Protein AF-A0A832ZNC6-F1 (afdb_monomer)

Sequence (121 aa):
MIDISGIRELWIKGHYRALIMPTKEDNTVIVSLDIFSQKWKFKIEDETRINDIKLVYARFKPEEIGLNNTVNSIERVEIVGAIGSNFTQTISARIWIKVLKSEVLEEDLKLIHEKLMKLIS

Secondary structure (DSSP, 8-state):
--EETTEEEEEETTTEEEEEEE-SSTTEEEEEEEEEES---SPP-EEEEETTEEEEEEEE-GGGGT-TT-SSEEEEEEEEEEE-SS-EEEEEEEEEEE-S-GGGHHHHHHHHHHHHHHHH-

Solvent-accessible surface area (backbone atoms only — not comparable to full-atom values): 6714 Å² total; per-residue (Å²): 117,59,76,62,95,68,31,36,47,46,74,46,98,84,79,36,46,33,42,37,34,69,50,102,52,88,61,26,30,41,30,46,31,55,40,82,28,89,45,69,89,72,68,74,76,46,75,48,74,58,90,78,35,34,40,33,32,31,78,42,54,33,68,84,72,69,50,71,84,46,85,42,47,58,74,38,37,35,42,35,29,42,37,44,96,91,47,40,23,27,55,30,35,42,36,36,33,37,59,75,50,80,91,50,46,67,61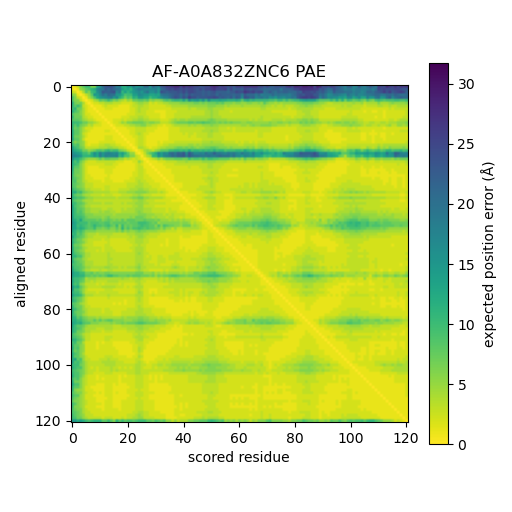,40,50,53,52,50,49,56,48,48,50,62,66,54,100

Foldseek 3Di:
DDADPNWDWDDAPNPKIWTWAADPDQQKTKIKTWAKDQADDADFPDWDDDPQKIKTKDKDACVVLVLCPAPWDWGIKIWIWIDGPPTTMTTIMIIITRPPDPVCVNVSSNVVNVSVNVVRD

Structure (mmCIF, N/CA/C/O backbone):
data_AF-A0A832ZNC6-F1
#
_entry.id   AF-A0A832ZNC6-F1
#
loop_
_atom_site.group_PDB
_atom_site.id
_atom_site.type_symbol
_atom_site.label_atom_id
_atom_site.label_alt_id
_atom_site.label_comp_id
_atom_site.label_asym_id
_atom_site.label_entity_id
_atom_site.label_seq_id
_atom_site.pdbx_PDB_ins_code
_atom_site.Cartn_x
_atom_site.Cartn_y
_atom_site.Cartn_z
_atom_site.occupancy
_atom_site.B_iso_or_equiv
_atom_site.auth_seq_id
_atom_site.auth_comp_id
_atom_site.auth_asym_id
_atom_site.auth_atom_id
_atom_site.pdbx_PDB_model_num
ATOM 1 N N . MET A 1 1 ? -11.641 17.109 3.163 1.00 53.06 1 MET A N 1
ATOM 2 C CA . MET A 1 1 ? -12.215 15.790 2.843 1.00 53.06 1 MET A CA 1
ATOM 3 C C . MET A 1 1 ? -13.344 16.029 1.861 1.00 53.06 1 MET A C 1
ATOM 5 O O . MET A 1 1 ? -14.259 16.769 2.198 1.00 53.06 1 MET A O 1
ATOM 9 N N . ILE A 1 2 ? -13.220 15.528 0.636 1.00 47.00 2 ILE A N 1
ATOM 10 C CA . ILE A 1 2 ? -14.303 15.559 -0.354 1.00 47.00 2 ILE A CA 1
ATOM 11 C C . ILE A 1 2 ? -14.993 14.197 -0.262 1.00 47.00 2 ILE A C 1
ATOM 13 O O . ILE A 1 2 ? -14.298 13.181 -0.233 1.00 47.00 2 ILE A O 1
ATOM 17 N N . ASP A 1 3 ? -16.319 14.198 -0.134 1.00 50.84 3 ASP A N 1
ATOM 18 C CA . ASP A 1 3 ? -17.153 12.998 -0.047 1.00 50.84 3 ASP A CA 1
ATOM 19 C C . ASP A 1 3 ? -17.975 12.883 -1.334 1.00 50.84 3 ASP A C 1
ATOM 21 O O . ASP A 1 3 ? -18.809 13.741 -1.632 1.00 50.84 3 ASP A O 1
ATOM 25 N N . ILE A 1 4 ? -17.690 11.854 -2.128 1.00 54.06 4 ILE A N 1
ATOM 26 C CA . ILE A 1 4 ? -18.483 11.493 -3.304 1.00 54.06 4 ILE A CA 1
ATOM 27 C C . ILE A 1 4 ? -18.897 10.041 -3.104 1.00 54.06 4 ILE A C 1
ATOM 29 O O . ILE A 1 4 ? -18.070 9.132 -3.186 1.00 54.06 4 ILE A O 1
ATOM 33 N N . SER A 1 5 ? -20.180 9.816 -2.827 1.00 62.69 5 SER A N 1
ATOM 34 C CA . SER A 1 5 ? -20.739 8.474 -2.611 1.00 62.69 5 SER A CA 1
ATOM 35 C C . SER A 1 5 ? -20.056 7.683 -1.478 1.00 62.69 5 SER A C 1
ATOM 37 O O . SER A 1 5 ? -19.918 6.464 -1.577 1.00 62.69 5 SER A O 1
ATOM 39 N N . GLY A 1 6 ? -19.601 8.352 -0.414 1.00 77.88 6 GLY A N 1
ATOM 40 C CA . GLY A 1 6 ? -18.909 7.736 0.722 1.00 77.88 6 GLY A CA 1
ATOM 41 C C . GLY A 1 6 ? -17.409 7.517 0.507 1.00 77.88 6 GLY A C 1
ATOM 42 O O . GLY A 1 6 ? -16.720 7.101 1.441 1.00 77.88 6 GLY A O 1
ATOM 43 N N . ILE A 1 7 ? -16.879 7.798 -0.692 1.00 88.25 7 ILE A N 1
ATOM 44 C CA . ILE A 1 7 ? -15.437 7.786 -0.952 1.00 88.25 7 ILE A CA 1
ATOM 45 C C . ILE A 1 7 ? -14.842 9.061 -0.369 1.00 88.25 7 ILE A C 1
ATOM 47 O O . ILE A 1 7 ? -15.236 10.164 -0.746 1.00 88.25 7 ILE A O 1
ATOM 51 N N . ARG A 1 8 ? -13.865 8.899 0.525 1.00 91.75 8 ARG A N 1
ATOM 52 C CA . ARG A 1 8 ? -13.173 10.009 1.184 1.00 91.75 8 ARG A CA 1
ATOM 53 C C . ARG A 1 8 ? -11.753 10.137 0.659 1.00 91.75 8 ARG A C 1
ATOM 55 O O . ARG A 1 8 ? -11.038 9.147 0.532 1.00 91.75 8 ARG A O 1
ATOM 62 N N . GLU A 1 9 ? -11.333 11.369 0.416 1.00 94.31 9 GLU A N 1
ATOM 63 C CA . GLU A 1 9 ? -9.962 11.694 0.028 1.00 94.31 9 GLU A CA 1
ATOM 64 C C . GLU A 1 9 ? -9.194 12.350 1.182 1.00 94.31 9 GLU A C 1
ATOM 66 O O . GLU A 1 9 ? -9.664 13.322 1.790 1.00 94.31 9 GLU A O 1
ATOM 71 N N . LEU A 1 10 ? -7.995 11.825 1.448 1.00 95.25 10 LEU A N 1
ATOM 72 C CA . LEU A 1 10 ? -7.025 12.345 2.407 1.00 95.25 10 LEU A CA 1
ATOM 73 C C . LEU A 1 10 ? -5.719 12.702 1.688 1.00 95.25 10 LEU A C 1
ATOM 75 O O . LEU A 1 10 ? -5.157 11.878 0.968 1.00 95.25 10 LEU A O 1
ATOM 79 N N . TRP A 1 11 ? -5.202 13.902 1.948 1.00 96.94 11 TRP A N 1
ATOM 80 C CA . TRP A 1 11 ? -3.887 14.340 1.479 1.00 96.94 11 TRP A CA 1
ATOM 81 C C . TRP A 1 11 ? -2.839 14.179 2.582 1.00 96.94 11 TRP A C 1
ATOM 83 O O . TRP A 1 11 ? -3.010 14.658 3.702 1.00 96.94 11 TRP A O 1
ATOM 93 N N . ILE A 1 12 ? -1.722 13.539 2.251 1.00 96.38 12 ILE A N 1
ATOM 94 C CA . ILE A 1 12 ? -0.595 13.267 3.142 1.00 96.38 12 ILE A CA 1
ATOM 95 C C . ILE A 1 12 ? 0.620 14.048 2.629 1.00 96.38 12 ILE A C 1
ATOM 97 O O . ILE A 1 12 ? 0.983 13.980 1.453 1.00 96.38 12 ILE A O 1
ATOM 101 N N . LYS A 1 13 ? 1.243 14.840 3.514 1.00 92.38 13 LYS A N 1
ATOM 102 C CA . LYS A 1 13 ? 2.395 15.718 3.203 1.00 92.38 13 LYS A CA 1
ATOM 103 C C . LYS A 1 13 ? 2.150 16.700 2.038 1.00 92.38 13 LYS A C 1
ATOM 105 O O . LYS A 1 13 ? 3.098 17.207 1.446 1.00 92.38 13 LYS A O 1
ATOM 110 N N . GLY A 1 14 ? 0.886 16.964 1.703 1.00 91.06 14 GLY A N 1
ATOM 111 C CA . GLY A 1 14 ? 0.477 17.892 0.645 1.00 91.06 14 GLY A CA 1
ATOM 112 C C . GLY A 1 14 ? 0.615 17.378 -0.792 1.00 91.06 14 GLY A C 1
ATOM 113 O O . GLY A 1 14 ? 0.323 18.141 -1.704 1.00 91.06 14 GLY A O 1
ATOM 114 N N . HIS A 1 15 ? 1.052 16.132 -1.019 1.00 93.25 15 HIS A N 1
ATOM 115 C CA . HIS A 1 15 ? 1.246 15.603 -2.382 1.00 93.25 15 HIS A CA 1
ATOM 116 C C . HIS A 1 15 ? 1.030 14.092 -2.549 1.00 93.25 15 HIS A C 1
ATOM 118 O O . HIS A 1 15 ? 0.962 13.631 -3.684 1.00 93.25 15 HIS A O 1
ATOM 124 N N . TYR A 1 16 ? 0.894 13.324 -1.466 1.00 96.75 16 TYR A N 1
ATOM 125 C CA . TYR A 1 16 ? 0.427 11.938 -1.541 1.00 96.75 16 TYR A CA 1
ATOM 126 C C . TYR A 1 16 ? -1.059 11.891 -1.229 1.00 96.75 16 TYR A C 1
ATOM 128 O O . TYR A 1 16 ? -1.526 12.613 -0.346 1.00 96.75 16 TYR A O 1
ATOM 136 N N . ARG A 1 17 ? -1.799 11.022 -1.909 1.00 97.25 17 ARG A N 1
ATOM 137 C CA . ARG A 1 17 ? -3.233 10.864 -1.695 1.00 97.25 17 ARG A CA 1
ATOM 138 C C . ARG A 1 17 ? -3.561 9.477 -1.160 1.00 97.25 17 ARG A C 1
ATOM 140 O O . ARG A 1 17 ? -2.984 8.478 -1.579 1.00 97.25 17 ARG A O 1
ATOM 147 N N . ALA A 1 18 ? -4.541 9.417 -0.267 1.00 97.75 18 ALA A N 1
ATOM 148 C CA . ALA A 1 18 ? -5.240 8.195 0.092 1.00 97.75 18 ALA A CA 1
ATOM 149 C C . ALA A 1 18 ? -6.716 8.331 -0.298 1.00 97.75 18 ALA A C 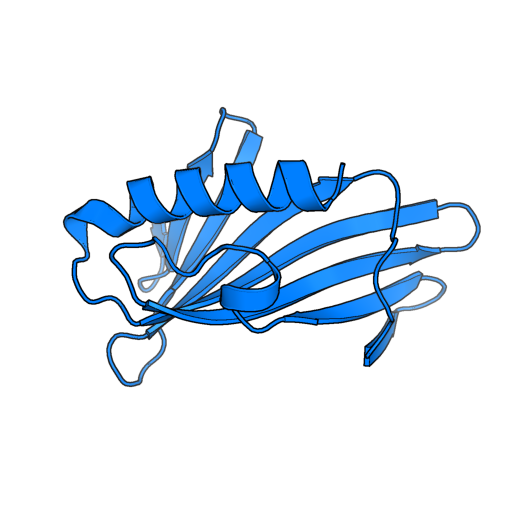1
ATOM 151 O O . ALA A 1 18 ? -7.405 9.246 0.160 1.00 97.75 18 ALA A O 1
ATOM 152 N N . LEU A 1 19 ? -7.200 7.421 -1.141 1.00 97.12 19 LEU A N 1
ATOM 153 C CA . LEU A 1 19 ? -8.622 7.263 -1.437 1.00 97.12 19 LEU A CA 1
ATOM 154 C C . LEU A 1 19 ? -9.180 6.158 -0.549 1.00 97.12 19 LEU A C 1
ATOM 156 O O . LEU A 1 19 ? -8.776 5.004 -0.673 1.00 97.12 19 LEU A O 1
ATOM 160 N N . ILE A 1 20 ? -10.100 6.517 0.337 1.00 96.38 20 ILE A N 1
ATOM 161 C CA . ILE A 1 20 ? -10.731 5.629 1.309 1.00 96.38 20 ILE A CA 1
ATOM 162 C C . ILE A 1 20 ? -12.103 5.254 0.762 1.00 96.38 20 ILE A C 1
ATOM 164 O O . ILE A 1 20 ? -13.012 6.082 0.723 1.00 96.38 20 ILE A O 1
ATOM 168 N N . MET A 1 21 ? -12.244 4.006 0.333 1.00 94.81 21 MET A N 1
ATOM 169 C CA . MET A 1 21 ? -13.451 3.492 -0.303 1.00 94.81 21 MET A CA 1
ATOM 170 C C . MET A 1 21 ? -14.150 2.529 0.662 1.00 94.81 21 MET A C 1
ATOM 172 O O . MET A 1 21 ? -13.589 1.472 0.966 1.00 94.81 21 MET A O 1
ATOM 176 N N . PRO A 1 22 ? -15.345 2.861 1.174 1.00 91.25 22 PRO A N 1
ATOM 177 C CA . PRO A 1 22 ? -16.101 1.942 2.008 1.00 91.25 22 PRO A CA 1
ATOM 178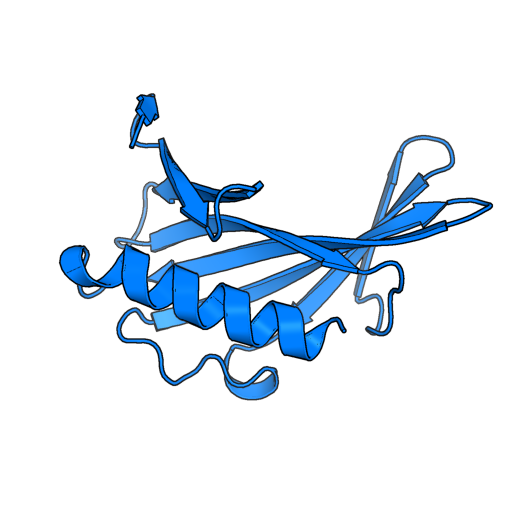 C C . PRO A 1 22 ? -16.544 0.734 1.186 1.00 91.25 22 PRO A C 1
ATOM 180 O O . PRO A 1 22 ? -16.983 0.863 0.042 1.00 91.25 22 PRO A O 1
ATOM 183 N N . THR A 1 23 ? -16.430 -0.449 1.777 1.00 88.50 23 THR A N 1
ATOM 184 C CA . THR A 1 23 ? -17.040 -1.659 1.224 1.00 88.50 23 THR A CA 1
ATOM 185 C C . THR A 1 23 ? -18.443 -1.832 1.803 1.00 88.50 23 THR A C 1
ATOM 187 O O . THR A 1 23 ? -18.787 -1.235 2.822 1.00 88.50 23 THR A O 1
ATOM 190 N N . LYS A 1 24 ? -19.289 -2.619 1.131 1.00 79.06 24 LYS A N 1
ATOM 191 C CA . LYS A 1 24 ? -20.662 -2.879 1.597 1.00 79.06 24 LYS A CA 1
ATOM 192 C C . LYS A 1 24 ? -20.718 -3.814 2.814 1.00 79.06 24 LYS A C 1
ATOM 194 O O . LYS A 1 24 ? -21.795 -3.988 3.374 1.00 79.06 24 LYS A O 1
ATOM 199 N N . GLU A 1 25 ? -19.591 -4.403 3.206 1.00 65.44 25 GLU A N 1
ATOM 200 C CA . GLU A 1 25 ? -19.497 -5.453 4.220 1.00 65.44 25 GLU A CA 1
ATOM 201 C C . GLU A 1 25 ? -18.597 -5.007 5.392 1.00 65.44 25 GLU A C 1
ATOM 203 O O . GLU A 1 25 ? -17.608 -4.293 5.218 1.00 65.44 25 GLU A O 1
ATOM 208 N N . ASP A 1 26 ? -18.971 -5.417 6.607 1.00 69.44 26 ASP A N 1
ATOM 209 C CA . ASP A 1 26 ? -18.103 -5.558 7.789 1.00 69.44 26 ASP A CA 1
ATOM 210 C C . ASP A 1 26 ? -17.250 -4.363 8.245 1.00 69.44 26 ASP A C 1
ATOM 212 O O . ASP A 1 26 ? -16.201 -4.536 8.870 1.00 69.44 26 ASP A O 1
ATOM 216 N N . ASN A 1 27 ? -17.728 -3.134 8.022 1.00 88.06 27 ASN A N 1
ATOM 217 C CA . ASN A 1 27 ? -17.017 -1.906 8.408 1.00 88.06 27 ASN A CA 1
ATOM 218 C C . ASN A 1 27 ? -15.584 -1.854 7.837 1.00 88.06 27 ASN A C 1
ATOM 220 O O . ASN A 1 27 ? -14.682 -1.245 8.420 1.00 88.06 27 ASN A O 1
ATOM 224 N N . THR A 1 28 ? -15.375 -2.518 6.698 1.00 93.12 28 THR A N 1
ATOM 225 C CA . THR A 1 28 ? -14.091 -2.577 6.013 1.00 93.12 28 THR A CA 1
ATOM 226 C C . THR A 1 28 ? -14.017 -1.475 4.970 1.00 93.12 28 THR A C 1
ATOM 228 O O . THR A 1 28 ? -14.950 -1.238 4.194 1.00 93.12 28 THR A O 1
ATOM 231 N N . VAL A 1 29 ? -12.873 -0.803 4.926 1.00 95.06 29 VAL A N 1
ATOM 232 C CA . VAL A 1 29 ? -12.526 0.147 3.873 1.00 95.06 29 VAL A CA 1
ATOM 233 C C . VAL A 1 29 ? -11.359 -0.396 3.062 1.00 95.06 29 VAL A C 1
ATOM 235 O O . VAL A 1 29 ? -10.435 -1.012 3.595 1.00 95.06 29 VAL A O 1
ATOM 238 N N . ILE A 1 30 ? -11.389 -0.136 1.760 1.00 96.56 30 ILE A N 1
ATOM 239 C CA . ILE A 1 30 ? -10.243 -0.328 0.879 1.00 96.56 30 ILE A CA 1
ATOM 240 C C . ILE A 1 30 ? -9.602 1.034 0.682 1.00 96.56 30 ILE A C 1
ATOM 242 O O . ILE A 1 30 ? -10.253 1.983 0.244 1.00 96.56 30 ILE A O 1
ATOM 246 N N . VAL A 1 31 ? -8.316 1.125 0.984 1.00 97.81 31 VAL A N 1
ATOM 247 C CA . VAL A 1 31 ? -7.542 2.346 0.808 1.00 97.81 31 VAL A CA 1
ATOM 248 C C . VAL A 1 31 ? -6.595 2.179 -0.363 1.00 97.81 31 VAL A C 1
ATOM 250 O O . VAL A 1 31 ? -5.767 1.273 -0.366 1.00 97.81 31 VAL A O 1
ATOM 253 N N . SER A 1 32 ? -6.725 3.056 -1.358 1.00 98.06 32 SER A N 1
ATOM 254 C CA . SER A 1 32 ? -5.724 3.240 -2.409 1.00 98.06 32 SER A CA 1
ATOM 255 C C . SER A 1 32 ? -4.807 4.375 -1.980 1.00 98.06 32 SER A C 1
ATOM 257 O O . SER A 1 32 ? -5.227 5.530 -1.973 1.00 98.06 32 SER A O 1
ATOM 259 N N . LEU A 1 33 ? -3.588 4.036 -1.579 1.00 98.44 33 LEU A N 1
ATOM 260 C CA . LEU A 1 33 ? -2.605 4.963 -1.039 1.00 98.44 33 LEU A CA 1
ATOM 261 C C . LEU A 1 33 ? -1.471 5.169 -2.042 1.00 98.44 33 LEU A C 1
ATOM 263 O O . LEU A 1 33 ? -0.869 4.203 -2.517 1.00 98.44 33 LEU A O 1
ATOM 267 N N . ASP A 1 34 ? -1.163 6.421 -2.342 1.00 98.19 34 ASP A N 1
ATOM 268 C CA . ASP A 1 34 ? -0.010 6.772 -3.158 1.00 98.19 34 ASP A CA 1
ATOM 269 C C . ASP A 1 34 ? 1.271 6.520 -2.358 1.00 98.19 34 ASP A C 1
ATOM 271 O O . ASP A 1 34 ? 1.457 7.057 -1.264 1.00 98.19 34 ASP A O 1
ATOM 275 N N . ILE A 1 35 ? 2.162 5.707 -2.920 1.00 97.19 35 ILE A N 1
ATOM 276 C CA . ILE A 1 35 ? 3.525 5.493 -2.432 1.00 97.19 35 ILE A CA 1
ATOM 277 C C . ILE A 1 35 ? 4.430 5.407 -3.656 1.00 97.19 35 ILE A C 1
ATOM 279 O O . ILE A 1 35 ? 4.100 4.717 -4.615 1.00 97.19 35 ILE A O 1
ATOM 283 N N . PHE A 1 36 ? 5.555 6.116 -3.664 1.00 97.38 36 PHE A N 1
ATOM 284 C CA . PHE A 1 36 ? 6.377 6.214 -4.870 1.00 97.38 36 PHE A CA 1
ATOM 285 C C . PHE A 1 36 ? 7.842 5.871 -4.620 1.00 97.38 36 PHE A C 1
ATOM 287 O O . PHE A 1 36 ? 8.469 6.386 -3.696 1.00 97.38 36 PHE A O 1
ATOM 294 N N . SER A 1 37 ? 8.398 5.024 -5.487 1.00 97.44 37 SER A N 1
ATOM 295 C CA . SER A 1 37 ? 9.830 4.733 -5.561 1.00 97.44 37 SER A CA 1
ATOM 296 C C . SER A 1 37 ? 10.226 4.414 -6.999 1.00 97.44 37 SER A C 1
ATOM 298 O O . SER A 1 37 ? 9.491 3.746 -7.726 1.00 97.44 37 SER A O 1
ATOM 300 N N . GLN A 1 38 ? 11.427 4.833 -7.406 1.00 97.12 38 GLN A N 1
ATOM 301 C CA . GLN A 1 38 ? 11.988 4.554 -8.736 1.00 97.12 38 GLN A CA 1
ATOM 302 C C . GLN A 1 38 ? 12.526 3.119 -8.885 1.00 97.12 38 GLN A C 1
ATOM 304 O O . GLN A 1 38 ? 13.343 2.849 -9.765 1.00 97.12 38 GLN A O 1
ATOM 309 N N . LYS A 1 39 ? 12.137 2.216 -7.979 1.00 96.00 39 LYS A N 1
ATOM 310 C CA . LYS A 1 39 ? 12.569 0.820 -7.952 1.00 96.00 39 LYS A CA 1
ATOM 311 C C . LYS A 1 39 ? 11.399 -0.088 -7.582 1.00 96.00 39 LYS A C 1
ATOM 313 O O . LYS A 1 39 ? 10.491 0.299 -6.845 1.00 96.00 39 LYS A O 1
ATOM 318 N N . TRP A 1 40 ? 11.479 -1.328 -8.047 1.00 97.69 40 TRP A N 1
ATOM 319 C CA . TRP A 1 40 ? 10.674 -2.457 -7.591 1.00 97.69 40 TRP A CA 1
ATOM 320 C C . TRP A 1 40 ? 11.633 -3.518 -7.060 1.00 97.69 40 TRP A C 1
ATOM 322 O O . TRP A 1 40 ? 12.535 -3.946 -7.778 1.00 97.69 40 TRP A O 1
ATOM 332 N N . LYS A 1 41 ? 11.465 -3.915 -5.798 1.00 96.12 41 LYS A N 1
ATOM 333 C CA . LYS A 1 41 ? 12.355 -4.877 -5.121 1.00 96.12 41 LYS A CA 1
ATOM 334 C C . LYS A 1 41 ? 11.631 -6.092 -4.546 1.00 96.12 41 LYS A C 1
ATOM 336 O O . LYS A 1 41 ? 12.246 -6.911 -3.873 1.00 96.12 41 LYS A O 1
ATOM 341 N N . PHE A 1 42 ? 10.329 -6.194 -4.788 1.00 97.12 42 PHE A N 1
ATOM 342 C CA . PHE A 1 42 ? 9.497 -7.258 -4.243 1.00 97.12 42 PHE A CA 1
ATOM 343 C C . PHE A 1 42 ? 9.388 -8.425 -5.220 1.00 97.12 42 PHE A C 1
ATOM 345 O O . PHE A 1 42 ? 9.525 -8.267 -6.436 1.00 97.12 42 PHE A O 1
ATOM 352 N N . LYS A 1 43 ? 9.106 -9.614 -4.688 1.00 96.38 43 LYS A N 1
ATOM 353 C CA . LYS A 1 43 ? 8.732 -10.756 -5.518 1.00 96.38 43 LYS A CA 1
ATOM 354 C C . LYS A 1 43 ? 7.403 -10.442 -6.211 1.00 96.38 43 LYS A C 1
ATOM 356 O O . LYS A 1 43 ? 6.461 -10.013 -5.556 1.00 96.38 43 LYS A O 1
ATOM 361 N N . ILE A 1 44 ? 7.344 -10.649 -7.523 1.00 97.69 44 ILE A N 1
ATOM 362 C CA . ILE A 1 44 ? 6.105 -10.505 -8.294 1.00 97.69 44 ILE A CA 1
ATOM 363 C C . ILE A 1 44 ? 5.244 -11.740 -8.018 1.00 97.69 44 ILE A C 1
ATOM 365 O O . ILE A 1 44 ? 5.680 -12.865 -8.267 1.00 97.69 44 ILE A O 1
ATOM 369 N N . GLU A 1 45 ? 4.050 -11.530 -7.478 1.00 97.69 45 GLU A N 1
ATOM 370 C CA . GLU A 1 45 ? 3.060 -12.586 -7.235 1.00 97.69 45 GLU A CA 1
ATOM 371 C C . GLU A 1 45 ? 1.969 -12.634 -8.296 1.00 97.69 45 GLU A C 1
ATOM 373 O O . GLU A 1 45 ? 1.381 -13.687 -8.525 1.00 97.69 45 GLU A O 1
ATOM 378 N N . ASP A 1 46 ? 1.686 -11.492 -8.910 1.00 97.31 46 ASP A N 1
ATOM 379 C CA . ASP A 1 46 ? 0.679 -11.352 -9.949 1.00 97.31 46 ASP A CA 1
ATOM 380 C C . ASP A 1 46 ? 1.100 -10.244 -10.913 1.00 97.31 46 ASP A C 1
ATOM 382 O O . ASP A 1 46 ? 1.872 -9.345 -10.551 1.00 97.31 46 ASP A O 1
ATOM 386 N N . GLU A 1 47 ? 0.587 -10.294 -12.136 1.00 96.62 47 GLU A N 1
ATOM 387 C CA . GLU A 1 47 ? 0.856 -9.279 -13.142 1.00 96.62 47 GLU A CA 1
ATOM 388 C C . GLU A 1 47 ? -0.296 -9.099 -14.127 1.00 96.62 47 GLU A C 1
ATOM 390 O O . GLU A 1 47 ? -1.021 -10.022 -14.482 1.00 96.62 47 GLU A O 1
ATOM 395 N N . THR A 1 48 ? -0.448 -7.874 -14.612 1.00 96.25 48 THR A N 1
ATOM 396 C CA . THR A 1 48 ? -1.362 -7.542 -15.702 1.00 96.25 48 THR A CA 1
ATOM 397 C C . THR A 1 48 ? -0.635 -6.660 -16.695 1.00 96.25 48 THR A C 1
ATOM 399 O O . THR A 1 48 ? 0.140 -5.781 -16.319 1.00 96.25 48 THR A O 1
ATOM 402 N N . ARG A 1 49 ? -0.869 -6.892 -17.985 1.00 94.50 49 ARG A N 1
ATOM 403 C CA . ARG A 1 49 ? -0.217 -6.137 -19.051 1.00 94.50 49 ARG A CA 1
ATOM 404 C C . ARG A 1 49 ? -1.192 -5.166 -19.694 1.00 94.50 49 ARG A C 1
ATOM 406 O O . ARG A 1 49 ? -2.282 -5.559 -20.095 1.00 94.50 49 ARG A O 1
ATOM 413 N N . ILE A 1 50 ? -0.766 -3.917 -19.818 1.00 89.88 50 ILE A N 1
ATOM 414 C CA . ILE A 1 50 ? -1.471 -2.872 -20.554 1.00 89.88 50 ILE A CA 1
ATOM 415 C C . ILE A 1 50 ? -0.465 -2.326 -21.564 1.00 89.88 50 ILE A C 1
ATOM 417 O O . ILE A 1 50 ? 0.471 -1.621 -21.193 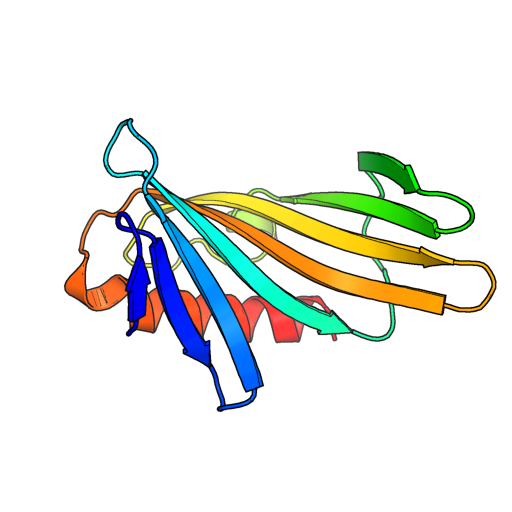1.00 89.88 50 ILE A O 1
ATOM 421 N N . ASN A 1 51 ? -0.634 -2.695 -22.835 1.00 91.75 51 ASN A N 1
ATOM 422 C CA . ASN A 1 51 ? 0.330 -2.413 -23.902 1.00 91.75 51 ASN A CA 1
ATOM 423 C C . ASN A 1 51 ? 1.740 -2.946 -23.561 1.00 91.75 51 ASN A C 1
ATOM 425 O O . ASN A 1 51 ? 1.930 -4.147 -23.358 1.00 91.75 51 ASN A O 1
ATOM 429 N N . ASP A 1 52 ? 2.733 -2.061 -23.504 1.00 93.19 52 ASP A N 1
ATOM 430 C CA . ASP A 1 52 ? 4.130 -2.341 -23.186 1.00 93.19 52 ASP A CA 1
ATOM 431 C C . ASP A 1 52 ? 4.448 -2.256 -21.683 1.00 93.19 52 ASP A C 1
ATOM 433 O O . ASP A 1 52 ? 5.554 -2.613 -21.273 1.00 93.19 52 ASP A O 1
ATOM 437 N N . ILE A 1 53 ? 3.478 -1.862 -20.851 1.00 96.31 53 ILE A N 1
ATOM 438 C CA . ILE A 1 53 ? 3.643 -1.714 -19.404 1.00 96.31 53 ILE A CA 1
ATOM 439 C C . ILE A 1 53 ? 3.078 -2.940 -18.685 1.00 96.31 53 ILE A C 1
ATOM 441 O O . ILE A 1 53 ? 1.951 -3.383 -18.927 1.00 96.31 53 ILE A O 1
ATOM 445 N N . LYS A 1 54 ? 3.865 -3.484 -17.759 1.00 97.25 54 LYS A N 1
ATOM 446 C CA . LYS A 1 54 ? 3.451 -4.527 -16.824 1.00 97.25 54 LYS A CA 1
ATOM 447 C C . LYS A 1 54 ? 3.133 -3.897 -15.469 1.00 97.25 54 LYS A C 1
ATOM 449 O O . LYS A 1 54 ? 4.024 -3.357 -14.816 1.00 97.25 54 LYS A O 1
ATOM 454 N N . LEU A 1 55 ? 1.881 -3.994 -15.040 1.00 97.50 55 LEU A N 1
ATOM 455 C CA . LEU A 1 55 ? 1.502 -3.780 -13.648 1.00 97.50 55 LEU A CA 1
ATOM 456 C C . LEU A 1 55 ? 1.832 -5.046 -12.864 1.00 97.50 55 LEU A C 1
ATOM 458 O O . LEU A 1 55 ? 1.429 -6.136 -13.264 1.00 97.50 55 LEU A O 1
ATOM 462 N N . VAL A 1 56 ? 2.585 -4.899 -11.780 1.00 98.06 56 VAL A N 1
ATOM 463 C CA . VAL A 1 56 ? 3.034 -6.006 -10.928 1.00 98.06 56 VAL A CA 1
ATOM 464 C C . VAL A 1 56 ? 2.516 -5.829 -9.513 1.00 98.06 56 VAL A C 1
ATOM 466 O O . VAL A 1 56 ? 2.373 -4.702 -9.036 1.00 98.06 56 VAL A O 1
ATOM 469 N N . TYR A 1 57 ? 2.264 -6.946 -8.840 1.00 98.38 57 TYR A N 1
ATOM 470 C CA . TYR A 1 57 ? 1.671 -6.960 -7.510 1.00 98.38 57 TYR A CA 1
ATOM 471 C C . TYR A 1 57 ? 2.503 -7.829 -6.568 1.00 98.38 57 TYR A C 1
ATOM 473 O O . TYR A 1 57 ? 2.953 -8.915 -6.942 1.00 98.38 57 TYR A O 1
ATOM 481 N N . ALA A 1 58 ? 2.686 -7.351 -5.341 1.00 98.19 58 ALA A N 1
ATOM 482 C CA . ALA A 1 58 ? 3.258 -8.106 -4.230 1.00 98.19 58 ALA A CA 1
ATOM 483 C C . ALA A 1 58 ? 2.310 -8.011 -3.034 1.00 98.19 58 ALA A C 1
ATOM 485 O O . ALA A 1 58 ? 1.849 -6.912 -2.708 1.00 98.19 58 ALA A O 1
ATOM 486 N N . ARG A 1 59 ? 1.987 -9.140 -2.399 1.00 98.00 59 ARG A N 1
ATOM 487 C CA . ARG A 1 59 ? 1.002 -9.200 -1.318 1.00 98.00 59 ARG A CA 1
ATOM 488 C C . ARG A 1 59 ? 1.722 -9.473 -0.012 1.00 98.00 59 ARG A C 1
ATOM 490 O O . ARG A 1 59 ? 2.655 -10.259 0.057 1.00 98.00 59 ARG A O 1
ATOM 497 N N . PHE A 1 60 ? 1.270 -8.796 1.031 1.00 97.12 60 PHE A N 1
ATOM 498 C CA . PHE A 1 60 ? 1.881 -8.881 2.344 1.00 97.12 60 PHE A CA 1
ATOM 499 C C . PHE A 1 60 ? 0.811 -9.053 3.400 1.00 97.12 60 PHE A C 1
ATOM 501 O O . PHE A 1 60 ? -0.251 -8.411 3.358 1.00 97.12 60 PHE A O 1
ATOM 508 N N . LYS A 1 61 ? 1.134 -9.874 4.393 1.00 96.06 61 LYS A N 1
ATOM 509 C CA . LYS A 1 61 ? 0.473 -9.788 5.686 1.00 96.06 61 LYS A CA 1
ATOM 510 C C . LYS A 1 61 ? 0.984 -8.547 6.427 1.00 96.06 61 LYS A C 1
ATOM 512 O O . LYS A 1 61 ? 2.160 -8.199 6.294 1.00 96.06 61 LYS A O 1
ATOM 517 N N . PRO A 1 62 ? 0.143 -7.868 7.223 1.00 95.56 62 PRO A N 1
ATOM 518 C CA . PRO A 1 62 ? 0.542 -6.653 7.933 1.00 95.56 62 PRO A CA 1
ATOM 519 C C . PRO A 1 62 ? 1.812 -6.827 8.774 1.00 95.56 62 PRO A C 1
ATOM 521 O O . PRO A 1 62 ? 2.662 -5.940 8.798 1.00 95.56 62 PRO A O 1
ATOM 524 N N . GLU A 1 63 ? 1.968 -7.964 9.447 1.00 95.31 63 GLU A N 1
ATOM 525 C CA . GLU A 1 63 ? 3.117 -8.277 10.297 1.00 95.31 63 GLU A CA 1
ATOM 526 C C . GLU A 1 63 ? 4.443 -8.381 9.528 1.00 95.31 63 GLU A C 1
ATOM 528 O O . GLU A 1 63 ? 5.478 -7.987 10.061 1.00 95.31 63 GLU A O 1
ATOM 533 N N . GLU A 1 64 ? 4.423 -8.820 8.265 1.00 95.06 64 GLU A N 1
ATOM 534 C CA . GLU A 1 64 ? 5.624 -8.982 7.425 1.00 95.06 64 GLU A CA 1
ATOM 535 C C . GLU A 1 64 ? 6.265 -7.637 7.071 1.00 95.06 64 GLU A C 1
ATOM 537 O O . GLU A 1 64 ? 7.471 -7.544 6.846 1.00 95.06 64 GLU A O 1
ATOM 542 N N . ILE A 1 65 ? 5.449 -6.583 7.049 1.00 94.75 65 ILE A N 1
ATOM 543 C CA . ILE A 1 65 ? 5.845 -5.212 6.713 1.00 94.75 65 ILE A CA 1
ATOM 544 C C . ILE A 1 65 ? 5.680 -4.251 7.898 1.00 94.75 65 ILE A C 1
ATOM 546 O O . ILE A 1 65 ? 5.715 -3.030 7.739 1.00 94.75 65 ILE A O 1
ATOM 550 N N . GLY A 1 6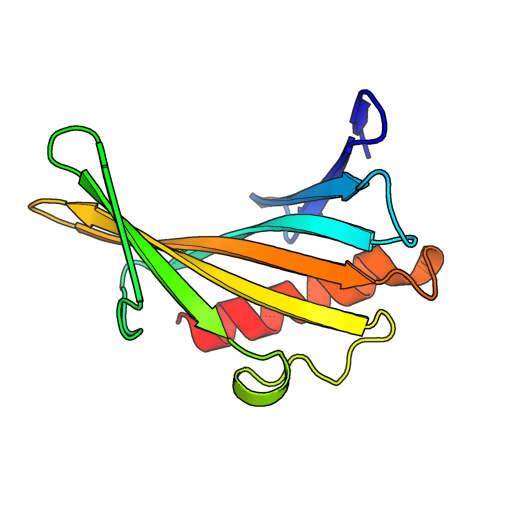6 ? 5.517 -4.803 9.105 1.00 93.88 66 GLY A N 1
ATOM 551 C CA . GLY A 1 66 ? 5.484 -4.056 10.357 1.00 93.88 66 GLY A CA 1
ATOM 552 C C . GLY A 1 66 ? 4.289 -3.113 10.505 1.00 93.88 66 GLY A C 1
ATOM 553 O O . GLY A 1 66 ? 4.436 -2.069 11.133 1.00 93.88 66 GLY A O 1
ATOM 554 N N . LEU A 1 67 ? 3.125 -3.432 9.939 1.00 95.38 67 LEU A N 1
ATOM 555 C CA . LEU A 1 67 ? 1.895 -2.629 10.014 1.00 95.38 67 LEU A CA 1
ATOM 556 C C . LEU A 1 67 ? 0.892 -3.104 11.088 1.00 95.38 67 LEU A C 1
ATOM 558 O O . LEU A 1 67 ? -0.224 -2.600 11.168 1.00 95.38 67 LEU A O 1
ATOM 562 N N . ASN A 1 68 ? 1.286 -4.027 11.961 1.00 91.25 68 ASN A N 1
ATOM 563 C CA . ASN A 1 68 ? 0.450 -4.604 13.022 1.00 91.25 68 ASN A CA 1
ATOM 564 C C . ASN A 1 68 ? 0.213 -3.697 14.253 1.00 91.25 68 ASN A C 1
ATOM 566 O O . ASN A 1 68 ? -0.368 -4.146 15.235 1.00 91.25 68 ASN A O 1
ATOM 570 N N . ASN A 1 69 ? 0.688 -2.450 14.240 1.00 88.38 69 ASN A N 1
ATOM 571 C CA . ASN A 1 69 ? 0.627 -1.519 15.376 1.00 88.38 69 ASN A CA 1
ATOM 572 C C . ASN A 1 69 ? -0.350 -0.347 15.159 1.00 88.38 69 ASN A C 1
ATOM 574 O O . ASN A 1 69 ? -0.210 0.695 15.800 1.00 88.38 69 ASN A O 1
ATOM 578 N N . THR A 1 70 ? -1.265 -0.491 14.208 1.00 93.56 70 THR A N 1
ATOM 579 C CA . THR A 1 70 ? -2.347 0.458 13.937 1.00 93.56 70 THR A CA 1
ATOM 580 C C . THR A 1 70 ? -3.534 0.171 14.850 1.00 93.56 70 THR A C 1
ATOM 582 O O . THR A 1 70 ? -3.687 -0.946 15.351 1.00 93.56 70 THR A O 1
ATOM 585 N N . VAL A 1 71 ? -4.357 1.186 15.121 1.00 94.25 71 VAL A N 1
ATOM 586 C CA . VAL A 1 71 ? -5.558 0.993 15.949 1.00 94.25 71 VAL A CA 1
ATOM 587 C C . VAL A 1 71 ? -6.622 0.241 15.159 1.00 94.25 71 VAL A C 1
ATOM 589 O O . VAL A 1 71 ? -7.259 -0.6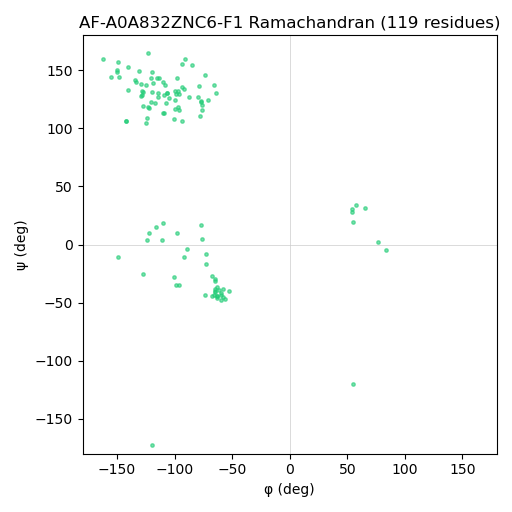72 15.683 1.00 94.25 71 VAL A O 1
ATOM 592 N N . ASN A 1 72 ? -6.817 0.621 13.899 1.00 95.81 72 ASN A N 1
ATOM 593 C CA . AS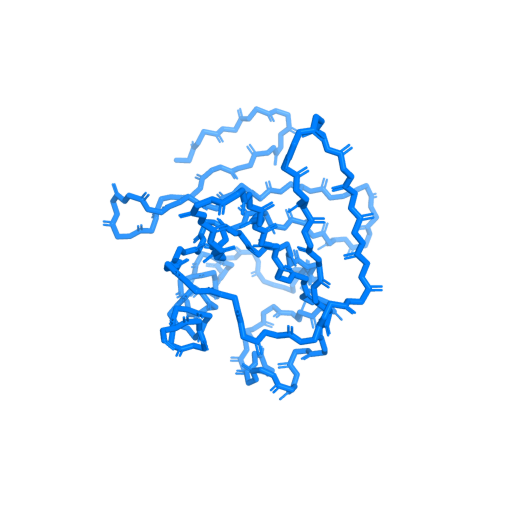N A 1 72 ? -7.663 -0.107 12.971 1.00 95.81 72 ASN A CA 1
ATOM 594 C C . ASN A 1 72 ? -6.921 -1.334 12.437 1.00 95.81 72 ASN A C 1
ATOM 596 O O . ASN A 1 72 ? -5.746 -1.264 12.090 1.00 95.81 72 ASN A O 1
ATOM 600 N N . SER A 1 73 ? -7.610 -2.471 12.363 1.00 95.25 73 SER A N 1
ATOM 601 C CA . SER A 1 73 ? -6.972 -3.724 11.965 1.00 95.25 73 SER A CA 1
ATOM 602 C C . SER A 1 73 ? -6.760 -3.743 10.455 1.00 95.25 73 SER A C 1
ATOM 604 O O . SER A 1 73 ? -7.706 -3.603 9.683 1.00 95.25 73 SER A O 1
ATOM 606 N N . ILE A 1 74 ? -5.513 -3.914 10.026 1.00 96.94 74 ILE A N 1
ATOM 607 C CA . ILE A 1 74 ? -5.185 -4.127 8.617 1.00 96.94 74 ILE A CA 1
ATOM 608 C C . ILE A 1 74 ? -5.286 -5.621 8.346 1.00 96.94 74 ILE A C 1
ATOM 610 O O . ILE A 1 74 ? -4.665 -6.417 9.041 1.00 96.94 74 ILE A O 1
ATOM 614 N N . GLU A 1 75 ? -6.049 -6.002 7.333 1.00 94.44 75 GLU A N 1
ATOM 615 C CA . GLU A 1 75 ? -6.260 -7.410 6.984 1.00 94.44 75 GLU A CA 1
ATOM 616 C C . GLU A 1 75 ? -5.313 -7.858 5.870 1.00 94.44 75 GLU A C 1
ATOM 618 O O . GLU A 1 75 ? -4.848 -8.996 5.842 1.00 94.44 75 GLU A O 1
ATOM 623 N N . ARG A 1 76 ? -5.011 -6.948 4.938 1.00 94.88 76 ARG A N 1
ATOM 624 C CA . ARG A 1 76 ? -4.201 -7.233 3.754 1.00 94.88 76 ARG A CA 1
ATOM 625 C C . ARG A 1 76 ? -3.544 -5.969 3.227 1.00 94.88 76 ARG A C 1
ATOM 627 O O . ARG A 1 76 ? -4.173 -4.910 3.199 1.00 94.88 76 ARG A O 1
ATOM 634 N N . VAL A 1 77 ? -2.318 -6.111 2.728 1.00 98.06 77 VAL A N 1
ATOM 635 C CA . VAL A 1 77 ? -1.631 -5.079 1.947 1.00 98.06 77 VAL A CA 1
ATOM 636 C C . VAL A 1 77 ? -1.194 -5.651 0.606 1.00 98.06 77 VAL A C 1
ATOM 638 O O . VAL A 1 77 ? -0.686 -6.765 0.520 1.00 98.06 77 VAL A O 1
ATOM 641 N N . GLU A 1 78 ? -1.389 -4.880 -0.453 1.00 98.38 78 GLU A N 1
ATOM 642 C CA . GLU A 1 78 ? -0.895 -5.177 -1.791 1.00 98.38 78 GLU A CA 1
ATOM 643 C C . GLU A 1 78 ? -0.117 -3.970 -2.307 1.00 98.38 78 GLU A C 1
ATOM 645 O O . GLU A 1 78 ? -0.661 -2.873 -2.412 1.00 98.38 78 GLU A O 1
ATOM 650 N N . ILE A 1 79 ? 1.165 -4.160 -2.603 1.00 98.38 79 ILE A N 1
ATOM 651 C CA . ILE A 1 79 ? 2.013 -3.137 -3.210 1.00 98.38 79 ILE A CA 1
ATOM 652 C C . ILE A 1 79 ? 1.943 -3.305 -4.721 1.00 98.38 79 ILE A C 1
ATOM 654 O O . ILE A 1 79 ? 2.052 -4.419 -5.233 1.00 98.38 79 ILE A O 1
ATOM 658 N N . VAL A 1 80 ? 1.760 -2.193 -5.424 1.00 98.31 80 VAL A N 1
ATOM 659 C CA . VAL A 1 80 ? 1.586 -2.143 -6.873 1.00 98.31 80 VAL A CA 1
ATOM 660 C C . VAL A 1 80 ? 2.771 -1.425 -7.496 1.00 98.31 80 VAL A C 1
ATOM 662 O O . VAL A 1 80 ? 3.156 -0.329 -7.074 1.00 98.31 80 VAL A O 1
ATOM 665 N N . GLY A 1 81 ? 3.346 -2.049 -8.516 1.00 98.06 81 GLY A N 1
ATOM 666 C CA . GLY A 1 81 ? 4.429 -1.497 -9.311 1.00 98.06 81 GLY A CA 1
ATOM 667 C C . GLY A 1 81 ? 4.081 -1.428 -10.787 1.00 98.06 81 GLY A C 1
ATOM 668 O O . GLY A 1 81 ? 3.138 -2.064 -11.255 1.00 98.06 81 GLY A O 1
ATOM 669 N N . ALA A 1 82 ? 4.877 -0.664 -11.522 1.00 97.75 82 ALA A N 1
ATOM 670 C CA . ALA A 1 82 ? 4.809 -0.563 -12.968 1.00 97.75 82 ALA A CA 1
ATOM 671 C C . ALA A 1 82 ? 6.207 -0.779 -13.557 1.00 97.75 82 ALA A C 1
ATOM 673 O O . ALA A 1 82 ? 7.176 -0.135 -13.147 1.00 97.75 82 ALA A O 1
ATOM 674 N N . ILE A 1 83 ? 6.304 -1.701 -14.513 1.00 97.75 83 ILE A N 1
ATOM 675 C CA . ILE A 1 83 ? 7.541 -2.063 -15.203 1.00 97.75 83 ILE A CA 1
ATOM 676 C C . ILE A 1 83 ? 7.334 -1.847 -16.700 1.00 97.75 83 ILE A C 1
ATOM 678 O O . ILE A 1 83 ? 6.484 -2.495 -17.312 1.00 97.75 83 ILE A O 1
ATOM 682 N N . GLY A 1 84 ? 8.111 -0.939 -17.277 1.00 96.12 84 GLY A N 1
ATOM 683 C CA . GLY A 1 84 ? 8.184 -0.689 -18.713 1.00 96.12 84 GLY A CA 1
ATOM 684 C C . GLY A 1 84 ? 9.593 -0.928 -19.248 1.00 96.12 84 GLY A C 1
ATOM 685 O O . GLY A 1 84 ? 10.482 -1.380 -18.530 1.00 96.12 84 GLY A O 1
ATOM 686 N N . SER A 1 85 ? 9.815 -0.591 -20.517 1.00 94.38 85 SER A N 1
ATOM 687 C CA . SER A 1 85 ? 11.118 -0.755 -21.182 1.00 94.38 85 SER A CA 1
ATOM 688 C C . SER A 1 85 ? 12.260 -0.013 -20.477 1.00 94.38 85 SER A C 1
ATOM 690 O O . SER A 1 85 ? 13.363 -0.542 -20.372 1.00 94.38 85 SER A O 1
ATOM 692 N N . ASN A 1 86 ? 11.977 1.184 -19.957 1.00 95.31 86 ASN A N 1
ATOM 693 C CA . ASN A 1 86 ? 12.980 2.097 -19.401 1.00 95.31 86 ASN A CA 1
ATOM 694 C C . ASN A 1 86 ? 12.717 2.482 -17.936 1.00 95.31 86 ASN A C 1
ATOM 696 O O . ASN A 1 86 ? 13.346 3.405 -17.420 1.00 95.31 86 ASN A O 1
ATOM 700 N N . PHE A 1 87 ? 11.766 1.830 -17.264 1.00 96.38 87 PHE A N 1
ATOM 701 C CA . PHE A 1 87 ? 11.441 2.147 -15.877 1.00 96.38 87 PHE A CA 1
ATOM 702 C C . PHE A 1 87 ? 10.929 0.931 -15.114 1.00 96.38 87 PHE A C 1
ATOM 704 O O . PHE A 1 87 ? 10.262 0.059 -15.665 1.00 96.38 87 PHE A O 1
ATOM 711 N N . THR A 1 88 ? 11.193 0.939 -13.813 1.00 97.38 88 THR A N 1
ATOM 712 C CA . THR A 1 88 ? 10.723 -0.064 -12.862 1.00 97.38 88 THR A CA 1
ATOM 713 C C . THR A 1 88 ? 10.385 0.673 -11.579 1.00 97.38 88 THR A C 1
ATOM 715 O O . THR A 1 88 ? 11.285 1.142 -10.892 1.00 97.38 88 THR A O 1
ATOM 718 N N . GLN A 1 89 ? 9.104 0.844 -11.274 1.00 98.00 89 GLN A N 1
ATOM 719 C CA . GLN A 1 89 ? 8.649 1.756 -10.225 1.00 98.00 89 GLN A CA 1
ATOM 720 C C . GLN A 1 89 ? 7.654 1.079 -9.287 1.00 98.00 89 GLN A C 1
ATOM 722 O O . GLN A 1 89 ? 6.884 0.219 -9.705 1.00 98.00 89 GLN A O 1
ATOM 727 N N . THR A 1 90 ? 7.646 1.509 -8.030 1.00 98.25 90 THR A N 1
ATOM 728 C CA . THR A 1 90 ? 6.549 1.264 -7.084 1.00 98.25 90 THR A CA 1
ATOM 729 C C . THR A 1 90 ? 5.659 2.502 -7.077 1.00 98.25 90 THR A C 1
ATOM 731 O O . THR A 1 90 ? 6.197 3.606 -7.002 1.00 98.25 90 THR A O 1
ATOM 734 N N . ILE A 1 91 ? 4.337 2.336 -7.191 1.00 97.12 91 ILE A N 1
ATOM 735 C CA . ILE A 1 91 ? 3.416 3.456 -7.474 1.00 97.12 91 ILE A CA 1
ATOM 736 C C . ILE A 1 91 ? 2.241 3.590 -6.500 1.00 97.12 91 ILE A C 1
ATOM 738 O O . ILE A 1 91 ? 1.685 4.678 -6.365 1.00 97.12 91 ILE A O 1
ATOM 742 N N . SER A 1 92 ? 1.822 2.509 -5.839 1.00 98.06 92 SER A N 1
ATOM 743 C CA . SER A 1 92 ? 0.683 2.555 -4.920 1.00 98.06 92 SER A CA 1
ATOM 744 C C . SER A 1 92 ? 0.664 1.351 -3.982 1.00 98.06 92 SER A C 1
ATOM 746 O O . SER A 1 92 ? 1.265 0.316 -4.267 1.00 98.06 92 SER A O 1
ATOM 748 N N . ALA A 1 93 ? -0.051 1.486 -2.870 1.00 98.44 93 ALA A N 1
ATOM 749 C CA . ALA A 1 93 ? -0.481 0.387 -2.027 1.00 98.44 93 ALA A CA 1
ATOM 750 C C . ALA A 1 93 ? -2.007 0.336 -1.974 1.00 98.44 93 ALA A C 1
ATOM 752 O O . ALA A 1 93 ? -2.672 1.360 -1.809 1.00 98.44 93 ALA A O 1
ATOM 753 N N . ARG A 1 94 ? -2.558 -0.874 -2.038 1.00 98.19 94 ARG A N 1
ATOM 754 C CA . ARG A 1 94 ? -3.949 -1.156 -1.706 1.00 98.19 94 ARG A CA 1
ATOM 755 C C . ARG A 1 94 ? -4.011 -1.848 -0.355 1.00 98.19 94 ARG A C 1
ATOM 757 O O . ARG A 1 94 ? -3.331 -2.847 -0.135 1.00 98.19 94 ARG A O 1
ATOM 764 N N . ILE A 1 95 ? -4.802 -1.296 0.554 1.00 98.25 95 ILE A N 1
ATOM 765 C CA . ILE A 1 95 ? -4.836 -1.720 1.953 1.00 98.25 95 ILE A CA 1
ATOM 766 C C . ILE A 1 95 ? -6.285 -1.993 2.340 1.00 98.25 95 ILE A C 1
ATOM 768 O O . ILE A 1 95 ? -7.149 -1.146 2.127 1.00 98.25 95 ILE A O 1
ATOM 772 N N . TRP A 1 96 ? -6.545 -3.163 2.913 1.00 96.88 96 TRP A N 1
ATOM 773 C CA . TRP A 1 96 ? -7.842 -3.515 3.481 1.00 96.88 96 TRP A CA 1
ATOM 774 C C . TRP A 1 96 ? -7.786 -3.264 4.978 1.00 96.88 96 TRP A C 1
ATOM 776 O O . TRP A 1 96 ? -6.950 -3.849 5.669 1.00 96.88 96 TRP A O 1
ATOM 786 N N . ILE A 1 97 ? -8.639 -2.363 5.457 1.00 96.94 97 ILE A N 1
ATOM 787 C CA . ILE A 1 97 ? -8.658 -1.927 6.851 1.00 96.94 97 ILE A CA 1
ATOM 788 C C . ILE A 1 97 ? -10.048 -2.177 7.413 1.00 96.94 97 ILE A C 1
ATOM 790 O O . ILE A 1 97 ? -11.020 -1.564 6.970 1.00 96.94 97 ILE A O 1
ATOM 794 N N . LYS A 1 98 ? -10.126 -3.026 8.432 1.00 95.44 98 LYS A N 1
ATOM 795 C CA . LYS A 1 98 ? -11.304 -3.156 9.275 1.00 95.44 98 LYS A CA 1
ATOM 796 C C . LYS A 1 98 ? -11.328 -1.999 10.263 1.00 95.44 98 LYS A C 1
ATOM 798 O O . LYS A 1 98 ? -10.482 -1.904 11.160 1.00 95.44 98 LYS A O 1
ATOM 803 N N . VAL A 1 99 ? -12.288 -1.098 10.082 1.00 94.62 99 VAL A N 1
ATOM 804 C CA . VAL A 1 99 ? -12.397 0.103 10.905 1.00 94.62 99 VAL A CA 1
ATOM 805 C C . VAL A 1 99 ? -12.973 -0.289 12.263 1.00 94.62 99 VAL A C 1
ATOM 807 O O . VAL A 1 99 ? -14.102 -0.756 12.376 1.00 94.62 99 VAL A O 1
ATOM 810 N N . LEU A 1 100 ? -12.181 -0.113 13.314 1.00 93.31 100 LEU A N 1
ATOM 811 C CA . LEU A 1 100 ? -12.604 -0.281 14.705 1.00 93.31 100 LEU A CA 1
ATOM 812 C C . LEU A 1 100 ? -12.934 1.074 15.336 1.00 93.31 100 LEU A C 1
ATOM 814 O O . LEU A 1 100 ? -13.846 1.168 16.153 1.00 93.31 100 LEU A O 1
ATOM 818 N N . LYS A 1 101 ? -12.195 2.119 14.940 1.00 93.69 101 LYS A N 1
ATOM 819 C CA . LYS A 1 101 ? -12.338 3.498 15.414 1.00 93.69 101 LYS A CA 1
ATOM 820 C C . LYS A 1 101 ? -12.118 4.468 14.259 1.00 93.69 101 LYS A C 1
ATOM 822 O O . LYS A 1 101 ? -10.996 4.658 13.785 1.00 93.69 101 LYS A O 1
ATOM 827 N N . SER A 1 102 ? -13.205 5.067 13.784 1.00 90.25 102 SER A N 1
ATOM 828 C CA . SER A 1 102 ? -13.182 5.960 12.619 1.00 90.25 102 SER A CA 1
ATOM 829 C C . SER A 1 102 ? -12.377 7.240 12.848 1.00 90.25 102 SER A C 1
ATOM 831 O O . SER A 1 102 ? -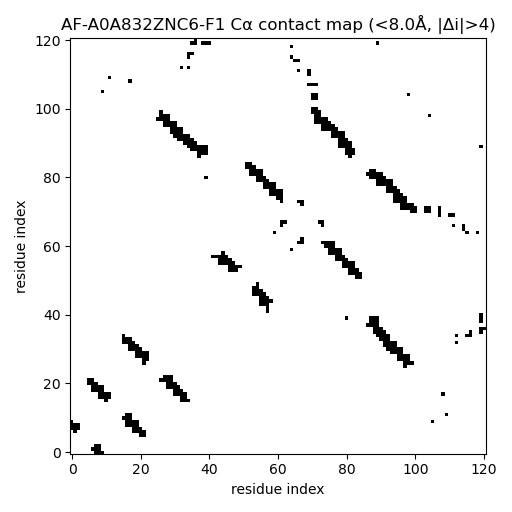11.799 7.775 11.907 1.00 90.25 102 SER A O 1
ATOM 833 N N . GLU A 1 103 ? -12.327 7.705 14.094 1.00 93.75 103 GLU A N 1
ATOM 834 C CA . GLU A 1 103 ? -11.721 8.960 14.529 1.00 93.75 103 GLU A CA 1
ATOM 835 C C . GLU A 1 103 ? -10.190 8.945 14.519 1.00 93.75 103 GLU A C 1
ATOM 837 O O . GLU A 1 103 ? -9.593 10.011 14.540 1.00 93.75 103 GLU A O 1
ATOM 842 N N . VAL A 1 104 ? -9.569 7.759 14.456 1.00 95.81 104 VAL A N 1
ATOM 843 C CA . VAL A 1 104 ? -8.103 7.586 14.369 1.00 95.81 104 VAL A CA 1
ATOM 844 C C . VAL A 1 104 ? -7.638 7.050 13.011 1.00 95.81 104 VAL A C 1
ATOM 846 O O . VAL A 1 104 ? -6.463 6.736 12.821 1.00 95.81 104 VAL A O 1
ATOM 849 N N . LEU A 1 105 ? -8.559 6.887 12.053 1.00 95.25 105 LEU A N 1
ATOM 850 C CA . LEU A 1 105 ? -8.238 6.315 10.744 1.00 95.25 105 LEU A CA 1
ATOM 851 C C . LEU A 1 105 ? -7.247 7.195 9.972 1.00 95.25 105 LEU A C 1
ATOM 853 O O . LEU A 1 105 ? -6.381 6.679 9.273 1.00 95.25 105 LEU A O 1
ATOM 857 N N . GLU A 1 106 ? -7.357 8.518 10.086 1.00 95.38 106 GLU A N 1
ATOM 858 C CA . GLU A 1 106 ? -6.440 9.436 9.412 1.00 95.38 106 GLU A CA 1
ATOM 859 C C . GLU A 1 106 ? -5.006 9.311 9.957 1.00 95.38 106 GLU A C 1
ATOM 861 O O . GLU A 1 106 ? -4.047 9.265 9.181 1.00 95.38 106 GLU A O 1
ATOM 866 N N . GLU A 1 107 ? -4.851 9.215 11.277 1.00 96.38 107 GLU A N 1
ATOM 867 C CA . GLU A 1 107 ? -3.573 8.997 11.954 1.00 96.38 107 GLU A CA 1
ATOM 868 C C . GLU A 1 107 ? -2.964 7.645 11.570 1.00 96.38 107 GLU A C 1
ATOM 870 O O . GLU A 1 107 ? -1.779 7.587 11.226 1.00 96.38 107 GLU A O 1
ATOM 875 N N . ASP A 1 108 ? -3.774 6.581 11.547 1.00 97.19 108 ASP A N 1
ATOM 876 C CA . ASP A 1 108 ? -3.344 5.258 11.088 1.00 97.19 108 ASP A CA 1
ATOM 877 C C . ASP A 1 108 ? -2.830 5.323 9.642 1.00 97.19 108 ASP A C 1
ATOM 879 O O . ASP A 1 108 ? -1.756 4.800 9.343 1.00 97.19 108 ASP A O 1
ATOM 883 N N . LEU A 1 109 ? -3.532 6.015 8.737 1.00 97.56 109 LEU A N 1
ATOM 884 C CA . LEU A 1 109 ? -3.110 6.152 7.338 1.00 97.56 109 LEU A CA 1
ATOM 885 C C . LEU A 1 109 ? -1.802 6.928 7.176 1.00 97.56 109 LEU A C 1
ATOM 887 O O . LEU A 1 109 ? -0.965 6.545 6.353 1.00 97.56 109 LEU A O 1
ATOM 891 N N . LYS A 1 110 ? -1.582 7.978 7.974 1.00 97.25 110 LYS A N 1
ATOM 892 C CA . LYS A 1 110 ? -0.300 8.700 8.000 1.00 97.25 110 LYS A CA 1
ATOM 893 C C . LYS A 1 110 ? 0.835 7.785 8.469 1.00 97.25 110 LYS A C 1
ATOM 895 O O . LYS A 1 110 ? 1.884 7.749 7.823 1.00 97.25 110 LYS A O 1
ATOM 900 N N . LEU A 1 111 ? 0.615 7.002 9.528 1.00 96.75 111 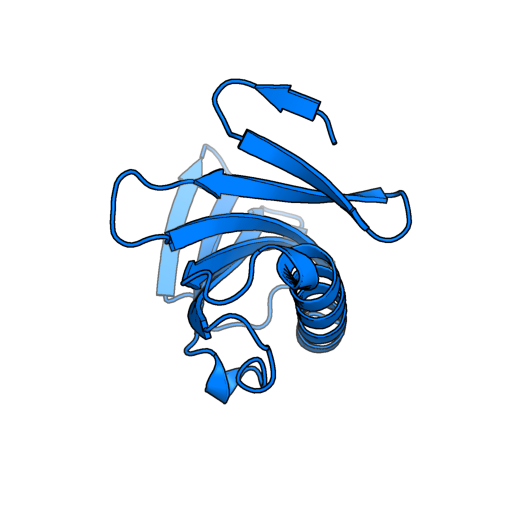LEU A N 1
ATOM 901 C CA . LEU A 1 111 ? 1.588 6.033 10.042 1.00 96.75 111 LEU A CA 1
ATOM 902 C C . LEU A 1 111 ? 1.900 4.930 9.020 1.00 96.75 111 LEU A C 1
ATOM 904 O O . LEU A 1 111 ? 3.069 4.608 8.791 1.00 96.75 111 LEU A O 1
ATOM 908 N N . ILE A 1 112 ? 0.869 4.364 8.386 1.00 98.00 112 ILE A N 1
ATOM 909 C CA . ILE A 1 112 ? 1.016 3.344 7.342 1.00 98.00 112 ILE A CA 1
ATOM 910 C C . ILE A 1 112 ? 1.838 3.902 6.182 1.00 98.00 112 ILE A C 1
ATOM 912 O O . ILE A 1 112 ? 2.809 3.272 5.765 1.00 98.00 112 ILE A O 1
ATOM 916 N N . HIS A 1 113 ? 1.507 5.104 5.705 1.00 97.94 113 HIS A N 1
ATOM 917 C CA . HIS A 1 113 ? 2.255 5.765 4.643 1.00 97.94 113 HIS A CA 1
ATOM 918 C C . HIS A 1 113 ? 3.737 5.929 5.004 1.00 97.94 113 HIS A C 1
ATOM 920 O O . HIS A 1 113 ? 4.605 5.577 4.211 1.00 97.94 113 HIS A O 1
ATOM 926 N N . GLU A 1 114 ? 4.066 6.404 6.208 1.00 96.69 114 GLU A N 1
ATOM 927 C CA . GLU A 1 114 ? 5.465 6.529 6.634 1.00 96.69 114 GLU A CA 1
ATOM 928 C C . GLU A 1 114 ? 6.222 5.199 6.632 1.00 96.69 114 GLU A C 1
ATOM 930 O O . GLU A 1 114 ? 7.379 5.145 6.204 1.00 96.69 114 GLU A O 1
ATOM 935 N N . LYS A 1 115 ? 5.580 4.124 7.094 1.00 97.38 115 LYS A N 1
ATOM 936 C CA . LYS A 1 115 ? 6.177 2.785 7.115 1.00 97.38 115 LYS A CA 1
ATOM 937 C C . LYS A 1 115 ? 6.380 2.228 5.716 1.00 97.38 115 LYS A C 1
ATOM 939 O O . LYS A 1 115 ? 7.461 1.723 5.419 1.00 97.38 115 LYS A O 1
ATOM 944 N N . LEU A 1 116 ? 5.387 2.376 4.845 1.00 97.56 116 LEU A N 1
ATOM 945 C CA . LEU A 1 116 ? 5.486 1.937 3.458 1.00 97.56 116 LEU A CA 1
ATOM 946 C C . LEU A 1 116 ? 6.542 2.726 2.690 1.00 97.56 116 LEU A C 1
ATOM 948 O O . LEU A 1 116 ? 7.337 2.116 1.986 1.00 97.56 116 LEU A O 1
ATOM 952 N N . MET A 1 117 ? 6.638 4.044 2.883 1.00 97.44 117 MET A N 1
ATOM 953 C CA . MET A 1 117 ? 7.697 4.842 2.260 1.00 97.44 117 MET A CA 1
ATOM 954 C C . MET A 1 117 ? 9.091 4.361 2.680 1.00 97.44 117 MET A C 1
ATOM 956 O O . MET A 1 117 ? 9.956 4.195 1.822 1.00 97.44 117 MET A O 1
ATOM 960 N N . LYS A 1 118 ? 9.309 4.054 3.969 1.00 96.38 118 LYS A N 1
ATOM 961 C CA . LYS A 1 118 ? 10.562 3.432 4.446 1.00 96.38 118 LYS A CA 1
ATOM 962 C C . LYS A 1 118 ? 10.806 2.057 3.821 1.00 96.38 118 LYS A C 1
ATOM 964 O O . LYS A 1 118 ? 11.940 1.742 3.479 1.00 96.38 118 LYS A O 1
ATOM 969 N N . LEU A 1 119 ? 9.754 1.254 3.662 1.00 96.44 119 LEU A N 1
ATOM 970 C CA . LEU A 1 119 ? 9.835 -0.068 3.050 1.00 96.44 119 LEU A CA 1
ATOM 971 C C . LEU A 1 119 ? 10.232 0.006 1.573 1.00 96.44 119 LEU A C 1
ATOM 973 O O . LEU A 1 119 ? 11.008 -0.838 1.143 1.00 96.44 119 LEU A O 1
ATOM 977 N N . ILE A 1 120 ? 9.722 0.971 0.799 1.00 96.06 120 ILE A N 1
ATOM 978 C CA . ILE A 1 120 ? 9.947 1.055 -0.659 1.00 96.06 120 ILE A CA 1
ATOM 979 C C . ILE A 1 120 ? 11.152 1.910 -1.067 1.00 96.06 120 ILE A C 1
ATOM 981 O O . ILE A 1 120 ? 11.529 1.894 -2.243 1.00 96.06 120 ILE A O 1
ATOM 985 N N . SER A 1 121 ? 11.735 2.650 -0.119 1.00 88.69 121 SER A N 1
ATOM 986 C CA . SER A 1 121 ? 12.962 3.428 -0.334 1.00 88.69 121 SER A CA 1
ATOM 987 C C . SER A 1 121 ? 14.166 2.533 -0.647 1.00 88.69 121 SER A C 1
ATOM 989 O O . SER A 1 121 ? 14.161 1.334 -0.258 1.00 88.69 121 SER A O 1
#

Mean predicted aligned error: 3.96 Å

Radius of gyration: 14.45 Å; Cα contacts (8 Å, |Δi|>4): 259; chains: 1; bounding box: 34×30×40 Å

Nearest PDB structures (foldseek):
  5har-assembly1_A-2  TM=4.350E-01  e=3.517E-01  Enterobacter cloacae
  7khy-assembly1_A  TM=4.168E-01  e=3.517E-01  Enterobacter cloacae
  5oe0-assembly1_B  TM=2.153E-01  e=5.429E-02  Klebsiella pneumoniae
  5fdh-assembly1_B  TM=2.618E-01  e=2.529E-01  Serratia marcescens
  6q5f-assembly2_D  TM=2.143E-01  e=1.172E-01  Klebsiella pneumoniae

pLDDT: mean 93.26, std 9.63, range [47.0, 98.44]